Protein AF-A0A161IX08-F1 (afdb_monomer_lite)

InterPro domains:
  IPR036188 FAD/NAD(P)-binding domain superfamily [G3DSA:3.50.50.60] (1-96)

Structure (mmCIF, N/CA/C/O backbone):
data_AF-A0A161IX08-F1
#
_entry.id   AF-A0A161IX08-F1
#
loop_
_a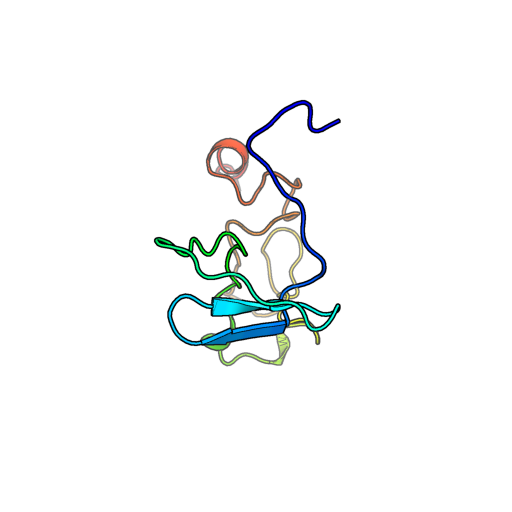tom_site.group_PDB
_atom_site.id
_atom_site.type_symbol
_atom_site.label_atom_id
_atom_site.label_alt_id
_atom_site.label_comp_id
_atom_site.label_asym_id
_atom_site.label_entity_id
_atom_site.label_seq_id
_atom_site.pdbx_PDB_ins_code
_atom_site.Cartn_x
_atom_site.Cartn_y
_atom_site.Cartn_z
_atom_site.occupancy
_atom_site.B_iso_or_equiv
_atom_site.auth_seq_id
_atom_site.auth_comp_id
_atom_site.auth_asym_id
_atom_site.auth_atom_id
_atom_site.pdbx_PDB_model_num
ATOM 1 N N . MET A 1 1 ? -7.496 20.062 7.241 1.00 53.44 1 MET A N 1
ATOM 2 C CA . MET A 1 1 ? -7.899 19.778 8.635 1.00 53.44 1 MET A CA 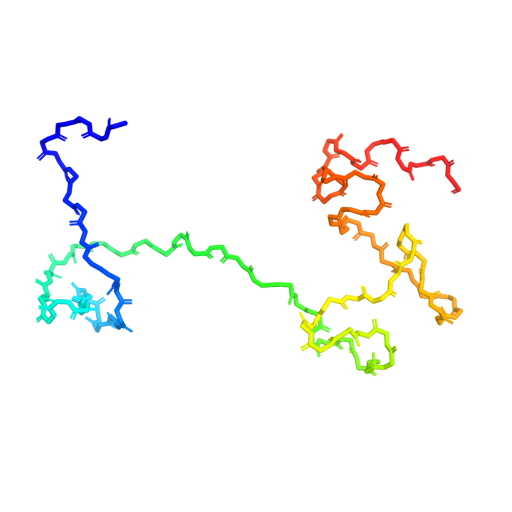1
ATOM 3 C C . MET A 1 1 ? -9.319 19.238 8.577 1.00 53.44 1 MET A C 1
ATOM 5 O O . MET A 1 1 ? -10.172 19.954 8.071 1.00 53.44 1 MET A O 1
ATOM 9 N N . LEU A 1 2 ? -9.549 17.973 8.943 1.00 62.62 2 LEU A N 1
ATOM 10 C CA . LEU A 1 2 ? -10.896 17.387 8.953 1.00 62.62 2 LEU A CA 1
ATOM 11 C C . LEU A 1 2 ? -11.709 18.125 10.026 1.00 62.62 2 LEU A C 1
ATOM 13 O O . LEU A 1 2 ? -11.384 18.025 11.206 1.00 62.62 2 LEU A O 1
ATOM 17 N N . LYS A 1 3 ? -12.681 18.935 9.607 1.00 59.28 3 LYS A N 1
ATOM 18 C CA . LYS A 1 3 ? -13.630 19.602 10.500 1.00 59.28 3 LYS A CA 1
ATOM 19 C C . LYS A 1 3 ? -14.947 18.816 10.470 1.00 59.28 3 LYS A C 1
ATOM 21 O O . LYS A 1 3 ? -15.418 18.471 9.393 1.00 59.28 3 LYS A O 1
ATOM 26 N N . ASP A 1 4 ? -15.477 18.572 11.665 1.00 61.94 4 ASP A N 1
ATOM 27 C CA . ASP A 1 4 ? -16.837 18.139 12.018 1.00 61.94 4 ASP A CA 1
ATOM 28 C C . ASP A 1 4 ? -17.262 16.650 11.997 1.00 61.94 4 ASP A C 1
ATOM 30 O O . ASP A 1 4 ? -17.234 15.930 10.999 1.00 61.94 4 ASP A O 1
ATOM 34 N N . GLY A 1 5 ? -17.760 16.245 13.178 1.00 64.44 5 GLY A N 1
ATOM 35 C CA . GLY A 1 5 ? -19.008 15.513 13.448 1.00 64.44 5 GLY A CA 1
ATOM 36 C C . GLY A 1 5 ? -19.122 14.041 13.055 1.00 64.44 5 GLY A C 1
ATOM 37 O O . GLY A 1 5 ? -19.472 13.207 13.890 1.00 64.44 5 GLY A O 1
ATOM 38 N N . GLY A 1 6 ? -18.868 13.719 11.788 1.00 83.06 6 GLY A N 1
ATOM 39 C CA . GLY A 1 6 ? -19.185 12.407 11.210 1.00 83.06 6 GLY A CA 1
ATOM 40 C C . GLY A 1 6 ? -17.978 11.501 10.981 1.00 83.06 6 GLY A C 1
ATOM 41 O O . GLY A 1 6 ? -18.138 10.296 10.803 1.00 83.06 6 GLY A O 1
ATOM 42 N N . ILE A 1 7 ? -16.766 12.061 10.985 1.00 87.38 7 ILE A N 1
ATOM 43 C CA . ILE A 1 7 ? -15.550 11.339 10.606 1.00 87.38 7 ILE A CA 1
ATOM 44 C C . ILE A 1 7 ? -14.725 11.036 11.853 1.00 87.38 7 ILE A C 1
ATOM 46 O O . ILE A 1 7 ? -14.173 11.930 12.491 1.00 87.38 7 ILE A O 1
ATOM 50 N N . LYS A 1 8 ? -14.603 9.747 12.181 1.00 89.19 8 LYS A N 1
ATOM 51 C CA . LYS A 1 8 ? -13.710 9.258 13.237 1.00 89.19 8 LYS A CA 1
ATOM 52 C C . LYS A 1 8 ? -12.494 8.598 12.606 1.00 89.19 8 LYS A C 1
ATOM 54 O O . LYS A 1 8 ? -12.589 7.494 12.074 1.00 89.19 8 LYS A O 1
ATOM 59 N N . GLN A 1 9 ? -11.347 9.266 12.677 1.00 90.62 9 GLN A N 1
ATOM 60 C CA . GLN A 1 9 ? -10.080 8.667 12.269 1.00 90.62 9 GLN A CA 1
ATOM 61 C C . GLN A 1 9 ? -9.672 7.584 13.279 1.00 90.62 9 GLN A C 1
ATOM 63 O O . GLN A 1 9 ? -9.755 7.784 14.491 1.00 90.62 9 GLN A O 1
ATOM 68 N N . LYS 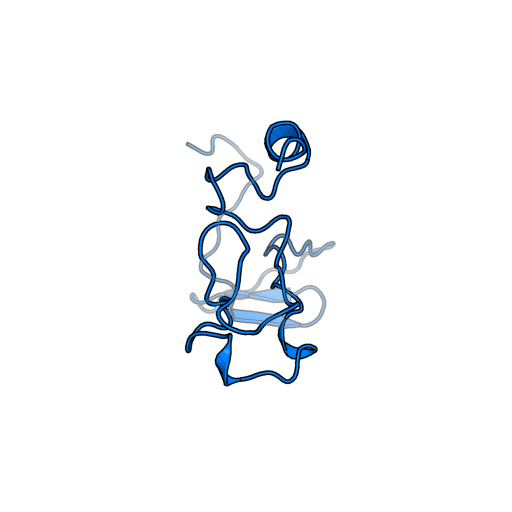A 1 10 ? -9.237 6.427 12.777 1.00 93.44 10 LYS A N 1
ATOM 69 C CA . LYS A 1 10 ? -8.769 5.292 13.582 1.00 93.44 10 LYS A CA 1
ATOM 70 C C . LYS A 1 10 ? -7.287 5.035 13.331 1.00 93.44 10 LYS A C 1
ATOM 72 O O . LYS A 1 10 ? -6.730 5.485 12.328 1.00 93.44 10 LYS A O 1
ATOM 77 N N . SER A 1 11 ? -6.650 4.314 14.252 1.00 95.44 11 SER 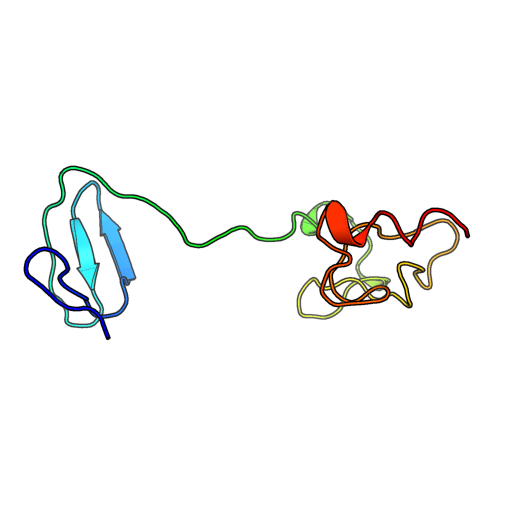A N 1
ATOM 78 C CA . SER A 1 11 ? -5.305 3.781 14.029 1.00 95.44 11 SER A CA 1
ATOM 79 C C . SER A 1 11 ? -5.299 2.788 12.852 1.00 95.44 11 SER A C 1
ATOM 81 O O . SER A 1 11 ? -6.347 2.435 12.315 1.00 95.44 11 SER A O 1
ATOM 83 N N . LYS A 1 12 ? -4.114 2.357 12.399 1.00 95.25 12 LYS A N 1
ATOM 84 C CA . LYS A 1 12 ? -3.976 1.455 11.241 1.00 95.25 12 LYS A CA 1
ATOM 85 C C . LYS A 1 12 ? -4.845 0.200 11.418 1.00 95.25 12 LYS A C 1
ATOM 87 O O . LYS A 1 12 ? -4.683 -0.503 12.413 1.00 95.25 12 LYS A O 1
ATOM 92 N N . ALA A 1 13 ? -5.712 -0.092 10.449 1.00 94.69 13 ALA A N 1
ATOM 93 C CA . ALA A 1 13 ? -6.435 -1.361 10.393 1.00 94.69 13 ALA A CA 1
ATOM 94 C C . ALA A 1 13 ? -5.447 -2.514 10.136 1.00 94.69 13 ALA A C 1
ATOM 96 O O . ALA A 1 13 ? -4.580 -2.409 9.264 1.00 94.69 13 ALA A O 1
ATOM 97 N N . LEU A 1 14 ? -5.552 -3.582 10.923 1.00 95.56 14 LEU A N 1
ATOM 98 C CA . LEU A 1 14 ? -4.697 -4.769 10.855 1.00 95.56 14 LEU A CA 1
ATOM 99 C C . LEU A 1 14 ? -5.401 -5.934 10.159 1.00 95.56 14 LEU A C 1
ATOM 101 O O . LEU A 1 14 ? -4.781 -6.640 9.370 1.00 95.56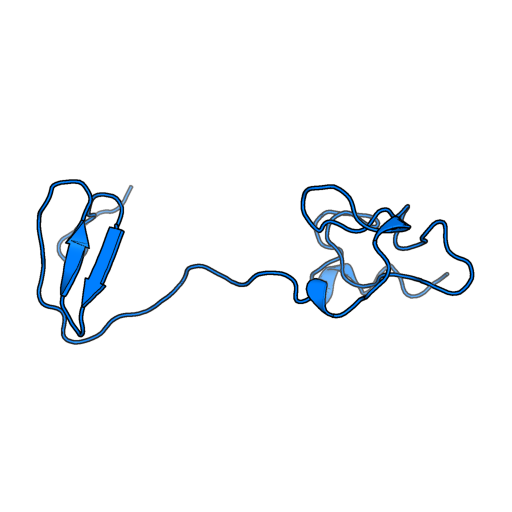 14 LEU A O 1
ATOM 105 N N . SER A 1 15 ? -6.689 -6.110 10.432 1.00 93.50 15 SER A N 1
ATOM 106 C CA . SER A 1 15 ? -7.542 -7.126 9.817 1.00 93.50 15 SER A CA 1
ATOM 107 C C . SER A 1 15 ? -8.995 -6.652 9.798 1.00 93.50 15 SER A C 1
ATOM 109 O O . SER A 1 15 ? -9.335 -5.636 10.410 1.00 93.50 15 SER A O 1
ATOM 111 N N . ALA A 1 16 ? -9.855 -7.372 9.084 1.00 90.94 16 ALA A N 1
ATOM 112 C CA . ALA A 1 16 ? -11.298 -7.199 9.152 1.00 90.94 16 ALA A CA 1
ATOM 113 C C . ALA A 1 16 ? -11.971 -8.567 9.068 1.00 90.94 16 ALA A C 1
ATOM 115 O O . ALA A 1 16 ? -11.716 -9.315 8.126 1.00 90.94 16 ALA A O 1
ATOM 116 N N . ASN A 1 17 ? -12.819 -8.863 10.052 1.00 88.38 17 ASN A N 1
ATOM 117 C CA . ASN A 1 17 ? -13.669 -10.048 10.055 1.00 88.38 17 ASN A CA 1
ATOM 118 C C . ASN A 1 17 ? -15.102 -9.571 9.832 1.00 88.38 17 ASN A C 1
ATOM 120 O O . ASN A 1 17 ? -15.623 -8.799 10.642 1.00 88.38 17 ASN A O 1
ATOM 124 N N . ASP A 1 18 ? -15.707 -9.980 8.720 1.00 85.62 18 ASP A N 1
ATOM 125 C CA . ASP A 1 18 ? -17.023 -9.533 8.261 1.00 85.62 18 ASP A CA 1
ATOM 126 C C . ASP A 1 18 ? -17.160 -7.997 8.272 1.00 85.62 18 ASP A C 1
ATOM 128 O O . ASP A 1 18 ? -16.621 -7.281 7.429 1.00 85.62 18 ASP A O 1
ATOM 132 N N . HIS A 1 19 ? -17.853 -7.488 9.287 1.00 90.81 19 HIS A N 1
ATOM 133 C CA . HIS A 1 19 ? -18.230 -6.096 9.487 1.00 90.81 19 HIS A CA 1
ATOM 134 C C . HIS A 1 19 ? -17.479 -5.448 10.656 1.00 90.81 19 HIS A C 1
ATOM 136 O O . HIS A 1 19 ? -17.959 -4.482 11.249 1.00 90.81 19 HIS A O 1
ATOM 142 N N . SER A 1 20 ? -16.346 -6.018 11.068 1.00 94.88 20 SER A N 1
ATOM 143 C CA . SER A 1 20 ? -15.600 -5.599 12.257 1.00 94.88 20 SER A CA 1
ATOM 144 C C . SER A 1 20 ? -14.095 -5.524 11.977 1.00 94.88 20 SER A C 1
ATOM 146 O O . SER A 1 20 ? -13.372 -6.500 12.189 1.00 94.88 20 SER A O 1
ATOM 148 N N . PRO A 1 21 ? -13.593 -4.373 11.488 1.00 94.50 21 PRO A N 1
ATOM 149 C CA . PRO A 1 21 ? -12.160 -4.111 11.416 1.00 94.50 21 PRO A CA 1
ATOM 150 C C . PRO A 1 21 ? -11.515 -4.092 12.807 1.00 94.50 21 PRO A C 1
ATOM 152 O O . PRO A 1 21 ? -12.066 -3.530 13.758 1.00 94.50 21 PRO A O 1
ATOM 155 N N . PHE A 1 22 ? -10.321 -4.676 12.895 1.00 96.19 22 PHE A N 1
ATOM 156 C CA . PHE A 1 22 ? -9.444 -4.645 14.060 1.00 96.19 22 PHE A CA 1
ATOM 157 C C . PHE A 1 22 ? -8.308 -3.654 13.814 1.00 96.19 22 PHE A C 1
ATOM 159 O O . PHE A 1 22 ? -7.622 -3.719 12.788 1.00 96.19 22 PHE A O 1
ATOM 166 N N . PHE A 1 23 ? -8.108 -2.725 14.744 1.00 96.56 23 PHE A N 1
ATOM 167 C CA . PHE A 1 23 ? -7.122 -1.656 14.606 1.00 96.56 23 PHE A CA 1
ATOM 168 C C . PHE A 1 23 ? -5.900 -1.887 15.502 1.00 96.56 23 PHE A C 1
ATOM 170 O O . PHE A 1 23 ? -5.937 -2.646 16.466 1.00 96.56 23 PHE A O 1
ATOM 177 N N . LYS A 1 24 ? -4.788 -1.213 15.190 1.00 97.81 24 LYS A N 1
ATOM 178 C CA . LYS A 1 24 ? -3.513 -1.346 15.918 1.00 97.81 24 LYS A CA 1
ATOM 179 C C . LYS A 1 24 ? -3.616 -1.004 17.409 1.00 97.81 24 LYS A C 1
ATOM 181 O O . LYS A 1 24 ? -2.867 -1.552 18.209 1.00 97.81 24 LYS A O 1
ATOM 186 N N . ASP A 1 25 ? -4.533 -0.118 17.778 1.00 96.88 25 ASP A N 1
ATOM 187 C CA . ASP A 1 25 ? -4.859 0.218 19.172 1.00 96.88 25 ASP A CA 1
ATOM 188 C C . ASP A 1 25 ? -5.716 -0.850 19.885 1.00 96.88 25 ASP A C 1
ATOM 190 O O . ASP A 1 25 ? -6.218 -0.597 20.975 1.00 96.88 25 ASP A O 1
ATOM 194 N N . GLN A 1 26 ? -5.884 -2.030 19.276 1.00 96.00 26 GLN A N 1
ATOM 195 C CA . GLN A 1 26 ? -6.692 -3.157 19.751 1.00 96.00 26 GLN A CA 1
ATOM 196 C C . GLN A 1 26 ? -8.202 -2.888 19.805 1.00 96.00 26 GLN A C 1
ATOM 198 O O . GLN A 1 26 ? -8.964 -3.721 20.293 1.00 96.00 26 GLN A O 1
ATOM 203 N N . SER A 1 27 ? -8.668 -1.753 19.283 1.00 95.69 27 SER A N 1
ATOM 204 C CA . SER A 1 27 ? -10.097 -1.474 19.195 1.00 95.69 27 SER A CA 1
ATOM 205 C C . SER A 1 27 ? -10.750 -2.156 17.993 1.00 95.69 27 SER A C 1
ATOM 207 O O . SER A 1 27 ? -10.101 -2.493 16.997 1.00 95.69 27 SER A O 1
ATOM 209 N N . THR A 1 28 ? -12.071 -2.300 18.074 1.00 95.38 28 THR A N 1
ATOM 210 C CA . THR A 1 28 ? -12.935 -2.744 16.978 1.00 95.38 28 THR A CA 1
ATOM 211 C C . THR A 1 28 ? -14.113 -1.788 16.828 1.00 95.38 28 THR A C 1
ATOM 213 O O . THR A 1 28 ? -14.443 -1.022 17.737 1.00 95.38 28 THR A O 1
ATOM 216 N N . VAL A 1 29 ? -14.750 -1.800 15.660 1.00 94.19 29 VAL A N 1
ATOM 217 C CA . VAL A 1 29 ? -16.019 -1.100 15.438 1.00 94.19 29 VAL A CA 1
ATOM 218 C C . VAL A 1 29 ? -16.878 -1.918 14.491 1.00 94.19 29 VAL A C 1
ATOM 220 O O . VAL A 1 29 ? -16.371 -2.424 13.495 1.00 94.19 29 VAL A O 1
ATOM 223 N N . LYS A 1 30 ? -18.173 -2.043 14.782 1.00 94.62 30 LYS A N 1
ATOM 224 C CA . LYS A 1 30 ? -19.116 -2.689 13.868 1.00 94.62 30 LYS A CA 1
ATOM 225 C C . LYS A 1 30 ? -19.594 -1.674 12.832 1.00 94.62 30 LYS A C 1
ATOM 227 O O . LYS A 1 30 ? -20.072 -0.604 13.204 1.00 94.62 30 LYS A O 1
ATOM 232 N N . VAL A 1 31 ? -19.468 -2.003 11.551 1.00 93.62 31 VAL A N 1
ATOM 233 C CA . VAL A 1 31 ? -19.861 -1.129 10.434 1.00 93.62 31 VAL A CA 1
ATOM 234 C C . VAL A 1 31 ? -20.898 -1.805 9.548 1.00 93.62 31 VAL A C 1
ATOM 236 O O . VAL A 1 31 ? -20.811 -2.997 9.289 1.00 93.62 31 VAL A O 1
ATOM 239 N N . GLY A 1 32 ? -21.874 -1.050 9.041 1.00 95.00 32 GLY A N 1
ATOM 240 C CA . GLY A 1 32 ? -22.833 -1.594 8.070 1.00 95.00 32 GLY A CA 1
ATOM 241 C C . GLY A 1 32 ? -22.199 -1.874 6.705 1.00 95.00 32 GLY A C 1
ATOM 242 O O . GLY A 1 32 ? -22.583 -2.818 6.029 1.00 95.00 32 GLY A O 1
ATOM 243 N N . ASN A 1 33 ? -21.191 -1.083 6.324 1.00 92.31 33 ASN A N 1
ATOM 244 C CA . ASN A 1 33 ? -20.517 -1.170 5.031 1.00 92.31 33 ASN A CA 1
ATOM 245 C C . ASN A 1 33 ? -19.002 -1.028 5.210 1.00 92.31 33 ASN A C 1
ATOM 247 O O . ASN A 1 33 ? -18.550 -0.234 6.037 1.00 92.31 33 ASN A O 1
ATOM 251 N N . LEU A 1 34 ? -18.229 -1.760 4.405 1.00 90.31 34 LEU A N 1
ATOM 252 C CA . LEU A 1 34 ? -16.770 -1.671 4.345 1.00 90.31 34 LEU A CA 1
ATOM 253 C C . LEU A 1 34 ? -16.351 -1.320 2.914 1.00 90.31 34 LEU A C 1
ATOM 255 O O . LEU A 1 34 ? -16.681 -2.042 1.978 1.00 90.31 34 LEU A O 1
ATOM 259 N N . ILE A 1 35 ? -15.633 -0.208 2.745 1.00 90.81 35 ILE A N 1
ATOM 260 C CA . ILE A 1 35 ? -15.153 0.264 1.439 1.00 90.81 35 ILE A CA 1
ATOM 261 C C . ILE A 1 35 ? -13.630 0.138 1.411 1.00 90.81 35 ILE A C 1
ATOM 263 O O . ILE A 1 35 ? -12.939 0.768 2.212 1.00 90.81 35 ILE A O 1
ATOM 267 N N . TRP A 1 36 ? -13.100 -0.651 0.476 1.00 90.00 36 TRP A N 1
ATOM 268 C CA . TRP A 1 36 ? -11.660 -0.763 0.248 1.00 90.00 36 TRP A CA 1
ATOM 269 C C . TRP A 1 36 ? -11.191 0.267 -0.779 1.00 90.00 36 TRP A C 1
ATOM 271 O O . TRP A 1 36 ? -11.454 0.140 -1.970 1.00 90.00 36 TRP A O 1
ATOM 281 N N . SER A 1 37 ? -10.465 1.281 -0.312 1.00 91.56 37 SER A N 1
ATOM 282 C CA . SER A 1 37 ? -9.900 2.356 -1.139 1.00 91.56 37 SER A CA 1
ATOM 283 C C . SER A 1 37 ? -8.365 2.354 -1.110 1.00 91.56 37 SER A C 1
ATOM 285 O O . SER A 1 37 ? -7.732 3.397 -0.953 1.00 91.56 37 SER A O 1
ATOM 287 N N . THR A 1 38 ? -7.752 1.170 -1.187 1.00 87.19 38 THR A N 1
ATOM 288 C CA . THR A 1 38 ? -6.294 0.960 -1.059 1.00 87.19 38 THR A CA 1
ATOM 289 C C . THR A 1 38 ? -5.539 0.996 -2.391 1.00 87.19 38 THR A C 1
ATOM 291 O O . THR A 1 38 ? -4.318 0.843 -2.403 1.00 87.19 38 THR A O 1
ATOM 294 N N . GLY A 1 39 ? -6.239 1.228 -3.504 1.00 87.06 39 GLY A N 1
ATOM 295 C CA . GLY A 1 39 ? -5.661 1.227 -4.848 1.00 87.06 39 GLY A CA 1
ATOM 296 C C . GLY A 1 39 ? -5.483 -0.182 -5.420 1.00 87.06 39 GLY A C 1
ATOM 297 O O . GLY A 1 39 ? -6.163 -1.122 -5.016 1.00 87.06 39 GLY A O 1
ATOM 298 N N . PHE A 1 40 ? -4.574 -0.317 -6.384 1.00 81.31 40 PHE A N 1
ATOM 299 C CA . PHE A 1 40 ? -4.274 -1.565 -7.089 1.00 81.31 40 PHE A CA 1
ATOM 300 C C . PHE A 1 40 ? -2.757 -1.755 -7.225 1.00 81.31 40 PHE A C 1
ATOM 302 O O . PHE A 1 40 ? -1.985 -0.812 -7.045 1.00 81.31 40 PHE A O 1
ATOM 309 N N . LYS A 1 41 ? -2.328 -2.979 -7.544 1.00 77.75 41 LYS A N 1
ATOM 310 C CA . LYS A 1 41 ? -0.944 -3.292 -7.931 1.00 77.75 41 LYS A CA 1
ATOM 311 C C . LYS A 1 41 ? -0.883 -3.573 -9.429 1.00 77.75 41 LYS A C 1
ATOM 313 O O . LYS A 1 41 ? -1.853 -4.087 -9.986 1.00 77.75 41 LYS A O 1
ATOM 318 N N . SER A 1 42 ? 0.244 -3.263 -10.063 1.00 72.81 42 SER A N 1
ATOM 319 C CA . SER A 1 42 ? 0.485 -3.639 -11.457 1.00 72.81 42 SER A CA 1
ATOM 320 C C . SER A 1 42 ? 0.469 -5.163 -11.600 1.00 72.81 42 SER A C 1
ATOM 322 O O . SER A 1 42 ? 1.049 -5.883 -10.790 1.00 72.81 42 SER A O 1
ATOM 324 N N . GLY A 1 43 ? -0.231 -5.675 -12.612 1.00 70.38 43 GLY A N 1
ATOM 325 C CA . GLY A 1 43 ? -0.384 -7.113 -12.861 1.00 70.38 43 GLY A CA 1
ATOM 326 C C . GLY A 1 43 ? 0.793 -7.730 -13.622 1.00 70.38 43 GLY A C 1
ATOM 327 O O . GLY A 1 43 ? 0.556 -8.547 -14.521 1.00 70.38 43 GLY A O 1
ATOM 328 N N . ASP A 1 44 ? 2.017 -7.305 -13.305 1.00 68.62 44 ASP A N 1
ATOM 329 C CA . ASP A 1 44 ? 3.234 -7.549 -14.094 1.00 68.62 44 ASP A CA 1
ATOM 330 C C . ASP A 1 44 ? 3.822 -8.949 -13.869 1.00 68.62 44 ASP A C 1
ATOM 332 O O . ASP A 1 44 ? 4.552 -9.463 -14.712 1.00 68.62 44 ASP A O 1
ATOM 336 N N . SER A 1 45 ? 3.404 -9.636 -12.801 1.00 67.31 45 SER A N 1
ATOM 337 C CA . SER A 1 45 ? 3.795 -11.018 -12.470 1.00 67.31 45 SER A CA 1
ATOM 338 C C . SER A 1 45 ? 3.447 -12.060 -13.545 1.00 67.31 45 SER A C 1
ATOM 340 O O . SER A 1 45 ? 3.952 -13.182 -13.522 1.00 67.31 45 SER A O 1
ATOM 342 N N . ARG A 1 46 ? 2.588 -11.705 -14.509 1.00 66.69 46 ARG A N 1
ATOM 343 C CA . ARG A 1 46 ? 2.247 -12.546 -15.668 1.00 66.69 46 ARG A CA 1
ATOM 344 C C . ARG A 1 46 ? 3.338 -12.541 -16.743 1.00 66.69 46 ARG A C 1
ATOM 346 O O . ARG A 1 46 ? 3.387 -13.466 -17.552 1.00 66.69 46 ARG A O 1
ATOM 353 N N . ILE A 1 47 ? 4.209 -11.533 -16.751 1.00 73.69 47 ILE A N 1
ATOM 354 C CA . ILE A 1 47 ? 5.330 -11.419 -17.684 1.00 73.69 47 ILE A CA 1
ATOM 355 C C . ILE A 1 47 ? 6.502 -12.223 -17.110 1.00 73.69 47 ILE A C 1
ATOM 357 O O . ILE A 1 47 ? 7.198 -11.790 -16.196 1.00 73.69 47 ILE A O 1
ATOM 361 N N . LYS A 1 48 ? 6.731 -13.425 -17.648 1.00 73.31 48 LYS A N 1
ATOM 362 C CA . LYS A 1 48 ? 7.782 -14.352 -17.189 1.00 73.31 48 LYS A CA 1
ATOM 363 C C . LYS A 1 48 ? 9.158 -14.008 -17.771 1.00 73.31 48 LYS A C 1
ATOM 365 O O . LYS A 1 48 ? 9.789 -14.841 -18.415 1.00 73.31 48 LYS A O 1
ATOM 370 N N . LEU A 1 49 ? 9.611 -12.775 -17.563 1.00 77.44 49 LEU A N 1
ATOM 371 C CA . LEU A 1 49 ? 10.914 -12.285 -18.016 1.00 77.44 49 LEU A CA 1
ATOM 372 C C . LEU A 1 49 ? 11.637 -11.622 -16.835 1.00 77.44 49 LEU A C 1
ATOM 374 O O . LEU A 1 49 ? 11.608 -10.408 -16.698 1.00 77.44 49 LEU A O 1
ATOM 378 N N . PRO A 1 50 ? 12.278 -12.384 -15.937 1.00 71.56 50 PRO A N 1
ATOM 379 C CA . PRO A 1 50 ? 12.878 -11.808 -14.731 1.00 71.56 50 PRO A CA 1
ATOM 380 C C . PRO A 1 50 ? 13.976 -10.773 -15.032 1.00 71.56 50 PRO A C 1
ATOM 382 O O . PRO A 1 50 ? 14.152 -9.837 -14.261 1.00 71.56 50 PRO A O 1
ATOM 385 N N . ALA A 1 51 ? 14.663 -10.884 -16.176 1.00 77.56 51 ALA A N 1
ATOM 386 C CA . ALA A 1 51 ? 15.745 -9.978 -16.572 1.00 77.56 51 ALA A CA 1
ATOM 387 C C . ALA A 1 51 ? 15.303 -8.523 -16.832 1.00 77.56 51 ALA A C 1
ATOM 389 O O . ALA A 1 51 ? 16.145 -7.630 -16.825 1.00 77.56 51 ALA A O 1
ATOM 390 N N . ILE A 1 52 ? 14.007 -8.270 -17.052 1.00 79.94 52 ILE A N 1
ATOM 391 C CA . ILE A 1 52 ? 13.488 -6.924 -17.350 1.00 79.94 52 ILE A CA 1
ATOM 392 C C . ILE A 1 52 ? 12.812 -6.258 -16.146 1.00 79.94 52 ILE A C 1
ATOM 394 O O . ILE A 1 52 ? 12.269 -5.170 -16.301 1.00 79.94 52 ILE A O 1
ATOM 398 N N . PHE A 1 53 ? 12.816 -6.871 -14.960 1.00 79.81 53 PHE A N 1
ATOM 399 C CA . PHE A 1 53 ? 12.218 -6.302 -13.748 1.00 79.81 53 PHE A CA 1
ATOM 400 C C . PHE A 1 53 ? 13.279 -6.059 -12.671 1.00 79.81 53 PHE A C 1
ATOM 402 O O . PHE A 1 53 ? 14.194 -6.855 -12.483 1.00 79.81 53 PHE A O 1
ATOM 409 N N . LYS A 1 54 ? 13.145 -4.958 -11.923 1.00 71.06 54 LYS A N 1
ATOM 410 C CA . LYS A 1 54 ? 13.897 -4.742 -10.674 1.00 71.06 54 LYS A CA 1
ATOM 411 C C . LYS A 1 54 ? 13.285 -5.559 -9.532 1.00 71.06 54 LYS A C 1
ATOM 413 O O . LYS A 1 54 ? 12.129 -5.964 -9.602 1.00 71.06 54 LYS A O 1
ATOM 418 N N . GLU A 1 55 ? 14.004 -5.655 -8.412 1.00 64.00 55 GLU A N 1
ATOM 419 C CA . GLU A 1 55 ? 13.565 -6.309 -7.160 1.00 64.00 55 GLU A CA 1
ATOM 420 C C . GLU A 1 55 ? 12.191 -5.851 -6.618 1.00 64.00 55 GLU A C 1
ATOM 422 O O . GLU A 1 55 ? 11.609 -6.516 -5.768 1.00 64.00 55 GLU A O 1
ATOM 427 N N . LYS A 1 56 ? 11.652 -4.719 -7.095 1.00 63.69 56 LYS A N 1
ATOM 428 C CA . LYS A 1 56 ? 10.344 -4.166 -6.698 1.00 63.69 56 LYS A CA 1
ATOM 429 C C . LYS A 1 56 ? 9.245 -4.331 -7.758 1.00 63.69 56 LYS A C 1
ATOM 431 O O . LYS A 1 56 ? 8.336 -3.509 -7.788 1.00 63.69 56 LYS A O 1
ATOM 436 N N . GLU A 1 57 ? 9.362 -5.312 -8.653 1.00 69.19 57 GLU A N 1
ATOM 437 C CA . GLU A 1 57 ? 8.416 -5.569 -9.763 1.00 69.19 57 GLU A CA 1
ATOM 438 C C . GLU A 1 57 ? 8.281 -4.403 -10.763 1.00 69.19 57 GLU A C 1
ATOM 440 O O . GLU A 1 57 ? 7.425 -4.420 -11.637 1.00 69.19 57 GLU A O 1
ATOM 445 N N . MET A 1 58 ? 9.148 -3.390 -10.676 1.00 76.00 58 MET A N 1
ATOM 446 C CA . MET A 1 58 ? 9.160 -2.274 -11.620 1.00 76.00 58 MET A CA 1
ATOM 447 C C . MET A 1 58 ? 9.980 -2.659 -12.854 1.00 76.00 58 MET A C 1
ATOM 449 O O . MET A 1 58 ? 11.149 -3.034 -12.690 1.00 76.00 58 MET A O 1
ATOM 453 N N . PRO A 1 59 ? 9.428 -2.539 -14.070 1.00 81.06 59 PRO A N 1
ATOM 454 C CA . PRO A 1 59 ? 10.168 -2.851 -15.279 1.00 81.06 59 PRO A CA 1
ATOM 455 C C . PRO A 1 59 ? 11.342 -1.892 -15.492 1.00 81.06 59 PRO A C 1
ATOM 457 O O . PRO A 1 59 ? 11.272 -0.692 -15.215 1.00 81.06 59 PRO A O 1
ATOM 460 N N . ILE A 1 60 ? 12.443 -2.439 -15.989 1.00 85.06 60 ILE A N 1
ATOM 461 C CA . ILE A 1 60 ? 13.628 -1.706 -16.414 1.00 85.06 60 ILE A CA 1
ATOM 462 C C . ILE A 1 60 ? 13.354 -1.212 -17.830 1.00 85.06 60 ILE A C 1
ATOM 464 O O . ILE A 1 60 ? 13.221 -1.999 -18.765 1.00 85.06 60 ILE A O 1
ATOM 468 N N . HIS A 1 61 ? 13.244 0.103 -17.980 1.00 85.81 61 HIS A N 1
ATOM 469 C CA . HIS A 1 61 ? 13.060 0.730 -19.278 1.00 85.81 61 HIS A CA 1
ATOM 470 C C . HIS A 1 61 ? 13.642 2.144 -19.302 1.00 85.81 61 HIS A C 1
ATOM 472 O O . HIS A 1 61 ? 13.722 2.823 -18.275 1.00 85.81 61 HIS A O 1
ATOM 478 N N . LYS A 1 62 ? 13.935 2.644 -20.502 1.00 84.56 62 LYS A N 1
ATOM 479 C CA . LYS A 1 62 ? 14.186 4.064 -20.772 1.00 84.56 62 LYS A CA 1
ATOM 480 C C . LYS A 1 62 ? 13.093 4.570 -21.709 1.00 84.56 62 LYS A C 1
ATOM 482 O O . LYS A 1 62 ? 13.019 4.147 -22.854 1.00 84.56 62 LYS A O 1
ATOM 487 N N . GLY A 1 63 ? 12.189 5.408 -21.195 1.00 82.56 63 GLY A N 1
ATOM 488 C CA . GLY A 1 63 ? 11.057 5.916 -21.985 1.00 82.56 63 GLY A CA 1
ATOM 489 C C . GLY A 1 63 ? 10.081 4.846 -22.496 1.00 82.56 63 GLY A C 1
ATOM 490 O O . GLY A 1 63 ? 9.413 5.074 -23.489 1.00 82.56 63 GLY A O 1
ATOM 491 N N . GLY A 1 64 ? 10.009 3.678 -21.849 1.00 84.25 64 GLY A N 1
ATOM 492 C CA . GLY A 1 64 ? 9.200 2.537 -22.298 1.00 84.25 64 GLY A CA 1
ATOM 493 C C . GLY A 1 64 ? 9.974 1.490 -23.104 1.00 84.25 64 GLY A C 1
ATOM 494 O O . GLY A 1 64 ? 9.494 0.370 -23.233 1.00 84.25 64 GLY A O 1
ATOM 495 N N . VAL A 1 65 ? 11.194 1.787 -23.563 1.00 87.19 65 VAL A N 1
ATOM 496 C CA . VAL A 1 65 ? 12.053 0.824 -24.275 1.00 87.19 65 VAL A CA 1
ATOM 497 C C . VAL A 1 65 ? 12.816 -0.047 -23.277 1.00 87.19 65 VAL A C 1
ATOM 499 O O . VAL A 1 65 ? 13.465 0.493 -22.378 1.00 87.19 65 VAL A O 1
ATOM 502 N N . THR A 1 66 ? 12.732 -1.371 -23.424 1.00 87.50 66 THR A N 1
ATOM 503 C CA . THR A 1 66 ? 13.487 -2.341 -22.607 1.00 87.50 66 THR A CA 1
ATOM 504 C C . THR A 1 66 ? 14.799 -2.744 -23.284 1.00 87.50 66 THR A C 1
ATOM 506 O O . THR A 1 66 ? 14.980 -2.509 -24.476 1.00 87.50 66 THR A O 1
ATOM 509 N N . ASP A 1 67 ? 15.688 -3.415 -22.547 1.00 85.38 67 ASP A N 1
ATOM 510 C CA . ASP A 1 67 ? 16.911 -4.008 -23.117 1.00 85.38 67 ASP A CA 1
ATOM 511 C C . ASP A 1 67 ? 16.626 -5.278 -23.949 1.00 85.38 67 ASP A C 1
ATOM 513 O O . ASP A 1 67 ? 17.507 -5.794 -24.635 1.00 85.38 67 ASP A O 1
ATOM 517 N N . SER A 1 68 ? 15.389 -5.792 -23.912 1.00 84.75 68 SER A N 1
ATOM 518 C CA . SER A 1 68 ? 14.949 -6.918 -24.735 1.00 84.75 68 SER A CA 1
ATOM 519 C C . SER A 1 68 ? 14.369 -6.409 -26.050 1.00 84.75 68 SER A C 1
ATOM 521 O O . SER A 1 68 ? 13.340 -5.729 -26.076 1.00 84.75 68 SER A O 1
ATOM 523 N N . GLN A 1 69 ? 14.988 -6.793 -27.164 1.00 84.69 69 GLN A N 1
ATOM 524 C CA . GLN A 1 69 ? 14.522 -6.403 -28.491 1.00 84.69 69 GLN A CA 1
ATOM 525 C C . GLN A 1 69 ? 13.065 -6.837 -28.723 1.00 84.69 69 GLN A C 1
ATOM 527 O O . GLN A 1 69 ? 12.686 -7.972 -28.437 1.00 84.69 69 GLN A O 1
ATOM 532 N N . GLY A 1 70 ? 12.248 -5.916 -29.242 1.00 84.50 70 GLY A N 1
ATOM 533 C CA . GLY A 1 70 ? 10.832 -6.157 -29.533 1.00 84.50 70 GLY A CA 1
ATOM 534 C C . GLY A 1 70 ? 9.889 -6.027 -28.332 1.00 84.50 70 GLY A C 1
ATOM 535 O O . GLY A 1 70 ? 8.685 -6.205 -28.506 1.00 84.50 70 GLY A O 1
ATOM 536 N N . LEU A 1 71 ? 10.395 -5.695 -27.138 1.00 86.31 71 LEU A N 1
ATOM 537 C CA . LEU A 1 71 ? 9.575 -5.511 -25.944 1.00 86.31 71 LEU A CA 1
ATOM 538 C C . LEU A 1 71 ? 9.572 -4.056 -25.461 1.00 86.31 71 LEU A C 1
ATOM 540 O O . LEU A 1 71 ? 10.617 -3.473 -25.157 1.00 86.31 71 LEU A O 1
ATOM 544 N N . TYR A 1 72 ? 8.364 -3.511 -25.326 1.00 86.06 72 TYR A N 1
ATOM 545 C CA . TYR A 1 72 ? 8.107 -2.130 -24.933 1.00 86.06 72 TYR A CA 1
ATOM 546 C C . TYR A 1 72 ? 7.015 -2.082 -23.863 1.00 86.06 72 TYR A C 1
ATOM 548 O O . TYR A 1 72 ? 6.060 -2.858 -23.896 1.00 86.06 72 TYR A O 1
ATOM 556 N N . PHE A 1 73 ? 7.138 -1.141 -22.934 1.00 84.88 73 PHE A N 1
ATOM 557 C CA . PHE A 1 73 ? 6.100 -0.799 -21.970 1.00 84.88 73 PHE A CA 1
ATOM 558 C C . PHE A 1 73 ? 5.424 0.508 -22.374 1.00 84.88 73 PHE A C 1
ATOM 560 O O . PHE A 1 73 ? 6.089 1.443 -22.814 1.00 84.88 73 PHE A O 1
ATOM 567 N N . LEU A 1 74 ? 4.115 0.608 -22.154 1.00 83.75 74 LEU A N 1
ATOM 568 C CA . LEU A 1 74 ? 3.313 1.804 -22.416 1.00 83.75 74 LEU A CA 1
ATOM 569 C C . LEU A 1 74 ? 2.472 2.144 -21.186 1.00 83.75 74 LEU A C 1
ATOM 571 O O . LEU A 1 74 ? 2.037 1.250 -20.461 1.00 83.75 74 LEU A O 1
ATOM 575 N N . GLY A 1 75 ? 2.242 3.437 -20.956 1.00 79.12 75 GLY A N 1
ATOM 576 C CA . GLY A 1 75 ? 1.377 3.902 -19.869 1.00 79.12 75 GLY A CA 1
ATOM 577 C C . GLY A 1 75 ? 1.990 3.752 -18.475 1.00 79.12 75 GLY A C 1
ATOM 578 O O . GLY A 1 75 ? 1.263 3.711 -17.484 1.00 79.12 75 GLY A O 1
ATOM 579 N N . LEU A 1 76 ? 3.318 3.665 -18.372 1.00 81.31 76 LEU A N 1
ATOM 580 C CA . LEU A 1 76 ? 3.998 3.677 -17.078 1.00 81.31 76 LEU A CA 1
ATOM 581 C C . LEU A 1 76 ? 4.242 5.118 -16.606 1.00 81.31 76 LEU A C 1
ATOM 583 O O . LEU A 1 76 ? 4.509 6.012 -17.417 1.00 81.31 76 LEU A O 1
ATOM 587 N N . PRO A 1 77 ? 4.199 5.380 -15.289 1.00 70.88 77 PRO A N 1
ATOM 588 C CA . PRO A 1 77 ? 4.613 6.673 -14.770 1.00 70.88 77 PRO A CA 1
ATOM 589 C C . PRO A 1 77 ? 6.101 6.891 -15.080 1.00 70.88 77 PRO A C 1
ATOM 591 O O . PRO A 1 77 ? 6.895 5.958 -15.004 1.00 70.88 77 PRO A O 1
ATOM 594 N N . TRP A 1 78 ? 6.488 8.134 -15.385 1.00 67.69 78 TRP A N 1
ATOM 595 C CA . TRP A 1 78 ? 7.888 8.522 -15.629 1.00 67.69 78 TRP A CA 1
ATOM 596 C C . TRP A 1 78 ? 8.537 7.958 -16.899 1.00 67.69 78 TRP A C 1
ATOM 598 O O . TRP A 1 78 ? 9.761 7.908 -16.987 1.00 67.69 78 TRP A O 1
ATOM 608 N N . GLN A 1 79 ? 7.753 7.591 -17.912 1.00 76.00 79 GLN A N 1
ATOM 609 C CA . GLN A 1 79 ? 8.309 7.361 -19.250 1.00 76.00 79 GLN A CA 1
ATOM 610 C C . GLN A 1 79 ? 8.866 8.661 -19.840 1.00 76.00 79 GLN A C 1
ATOM 612 O O . GLN A 1 79 ? 10.027 8.711 -20.234 1.00 76.00 79 GLN A O 1
ATOM 617 N N . TYR A 1 80 ? 8.064 9.726 -19.801 1.00 68.81 80 TYR A N 1
ATOM 618 C CA . TYR A 1 80 ? 8.511 11.084 -20.114 1.00 68.81 80 TYR A CA 1
ATOM 619 C C . TYR A 1 80 ? 8.215 12.045 -18.959 1.00 68.81 80 TYR A C 1
ATOM 621 O O . TYR A 1 80 ? 9.067 12.825 -18.537 1.00 68.81 80 TYR A O 1
ATOM 629 N N . ARG A 1 81 ? 7.010 11.952 -18.379 1.00 70.75 81 ARG A N 1
ATOM 630 C CA . ARG A 1 81 ? 6.573 12.739 -17.216 1.00 70.75 81 ARG A CA 1
ATOM 631 C C . ARG A 1 81 ? 5.773 11.854 -16.259 1.00 70.75 81 ARG A C 1
ATOM 633 O O . ARG A 1 81 ? 5.326 10.766 -16.615 1.00 70.75 81 ARG A O 1
ATOM 640 N N . ARG A 1 82 ? 5.541 12.316 -15.024 1.00 69.62 82 ARG A N 1
ATOM 641 C CA . ARG A 1 82 ? 4.707 11.586 -14.044 1.00 69.62 82 ARG A CA 1
ATOM 642 C C . ARG A 1 82 ? 3.316 11.242 -14.603 1.00 69.62 82 ARG A C 1
ATOM 644 O O . ARG A 1 82 ? 2.789 10.179 -14.301 1.00 69.62 82 ARG A O 1
ATOM 651 N N . GLY A 1 83 ? 2.755 12.129 -15.429 1.00 73.31 83 GLY A N 1
ATOM 652 C CA . GLY A 1 83 ? 1.441 11.972 -16.057 1.00 73.31 83 GLY A CA 1
ATOM 653 C C . GLY A 1 83 ? 1.362 10.944 -17.190 1.00 73.31 83 GLY A C 1
ATOM 654 O O . GLY A 1 83 ? 0.261 10.705 -17.663 1.00 73.31 83 GLY A O 1
ATOM 655 N N . SER A 1 84 ? 2.466 10.312 -17.609 1.00 70.88 84 SER A N 1
ATOM 656 C CA . SER A 1 84 ? 2.471 9.336 -18.716 1.00 70.88 84 SER A CA 1
ATOM 657 C C . SER A 1 84 ? 1.572 8.110 -18.481 1.00 70.88 84 SER A C 1
ATOM 659 O O . SER A 1 84 ? 1.178 7.456 -19.437 1.00 70.88 84 SER A O 1
ATOM 661 N N . ALA A 1 85 ? 1.199 7.821 -17.231 1.00 66.62 85 ALA A N 1
ATOM 662 C CA . ALA A 1 85 ? 0.243 6.761 -16.894 1.00 66.62 85 ALA A CA 1
ATOM 663 C C . ALA A 1 85 ? -1.238 7.182 -16.986 1.00 66.62 85 ALA A C 1
ATOM 665 O O . ALA A 1 85 ? -2.130 6.375 -16.735 1.00 66.62 85 ALA A O 1
ATOM 666 N N . LEU A 1 86 ? -1.519 8.451 -17.286 1.00 72.94 86 LEU A N 1
ATOM 667 C CA . LEU A 1 86 ? -2.870 8.997 -17.395 1.00 72.94 86 LEU A CA 1
ATOM 668 C C . LEU A 1 86 ? -3.212 9.219 -18.868 1.00 72.94 86 LEU A C 1
ATOM 670 O O . LEU A 1 86 ? -2.368 9.684 -19.630 1.00 72.94 86 LEU A O 1
ATOM 674 N N . LEU A 1 87 ? -4.470 8.983 -19.251 1.00 60.50 87 LEU A N 1
ATOM 675 C CA . LEU A 1 87 ? -4.949 9.184 -20.629 1.00 60.50 87 LEU A CA 1
ATOM 676 C C . LEU A 1 87 ? -4.596 10.578 -21.181 1.00 60.50 87 LEU A C 1
ATOM 678 O O . LEU A 1 87 ? -4.189 10.705 -22.329 1.00 60.50 87 LEU A O 1
ATOM 682 N N . GLN A 1 88 ? -4.666 11.618 -20.345 1.00 56.25 88 GLN A N 1
ATOM 683 C CA . GLN A 1 88 ? -4.345 12.993 -20.741 1.00 56.25 88 GLN A CA 1
ATOM 684 C C . GLN A 1 88 ? -2.835 13.269 -20.892 1.00 56.25 88 GLN A C 1
ATOM 686 O O . GLN A 1 88 ? -2.456 14.227 -21.554 1.00 56.25 88 GLN A O 1
ATOM 691 N N . GLY A 1 89 ? -1.965 12.441 -20.302 1.00 51.75 89 GLY A N 1
ATOM 692 C CA . GLY A 1 89 ? -0.508 12.520 -20.466 1.00 51.75 89 GLY A CA 1
ATOM 693 C C . GLY A 1 89 ? 0.056 11.563 -21.521 1.00 51.75 89 GLY A C 1
ATOM 694 O O . GLY A 1 89 ? 1.254 11.609 -21.788 1.00 51.75 89 GLY A O 1
ATOM 695 N N . GLY A 1 90 ? -0.792 10.708 -22.109 1.00 49.16 90 GLY A N 1
ATOM 696 C CA . GLY A 1 90 ? -0.455 9.813 -23.220 1.00 49.16 90 GLY A CA 1
ATOM 697 C C . GLY A 1 90 ? -0.625 10.442 -24.611 1.00 49.16 90 GLY A C 1
ATOM 698 O O . GLY A 1 90 ? -0.163 9.876 -25.592 1.00 49.16 90 GLY A O 1
ATOM 699 N N . GLY A 1 91 ? -1.266 11.610 -24.718 1.00 50.66 91 GLY A N 1
ATOM 700 C CA . GLY A 1 91 ? -1.520 12.265 -26.009 1.00 50.66 91 GLY A CA 1
ATOM 701 C C . GLY A 1 91 ? -0.280 12.864 -26.686 1.00 50.66 91 GLY A C 1
ATOM 702 O O . GLY A 1 91 ? -0.264 12.985 -27.901 1.00 50.66 91 GLY A O 1
ATOM 703 N N . GLU A 1 92 ? 0.771 13.198 -25.928 1.00 50.97 92 GLU A N 1
ATOM 704 C CA . GLU A 1 92 ? 2.024 13.758 -26.475 1.00 50.97 92 GLU A CA 1
ATOM 705 C C . GLU A 1 92 ? 3.039 12.679 -26.914 1.00 50.97 92 GLU A C 1
ATOM 707 O O . GLU A 1 92 ? 4.118 13.020 -27.386 1.00 50.97 92 GLU A O 1
ATOM 712 N N . VAL A 1 93 ? 2.736 11.383 -26.747 1.00 51.62 93 VAL A N 1
ATOM 713 C CA . VAL A 1 93 ? 3.663 10.267 -27.056 1.00 51.62 93 VAL A CA 1
ATOM 714 C C . VAL A 1 93 ? 3.297 9.486 -28.327 1.00 51.62 93 VAL A C 1
ATOM 716 O O . VAL A 1 93 ? 3.815 8.394 -28.533 1.00 51.62 93 VAL A O 1
ATOM 719 N N . ALA A 1 94 ? 2.425 10.029 -29.182 1.00 44.81 94 ALA A N 1
ATOM 720 C CA . ALA A 1 94 ? 2.014 9.388 -30.438 1.00 44.81 94 ALA A CA 1
ATOM 721 C C . ALA A 1 94 ? 2.919 9.700 -31.653 1.00 44.81 94 ALA A C 1
ATOM 723 O O . ALA A 1 94 ? 2.691 9.128 -32.713 1.00 44.81 94 ALA A O 1
ATOM 724 N N . ASP A 1 95 ? 3.945 10.547 -31.495 1.00 43.44 95 ASP A N 1
ATOM 725 C CA . ASP A 1 95 ? 4.873 10.942 -32.570 1.00 43.44 95 ASP A CA 1
ATOM 726 C C . ASP A 1 95 ? 6.297 10.384 -32.353 1.00 43.44 95 ASP A C 1
ATOM 728 O O . ASP A 1 95 ? 7.282 11.128 -32.321 1.00 43.44 95 A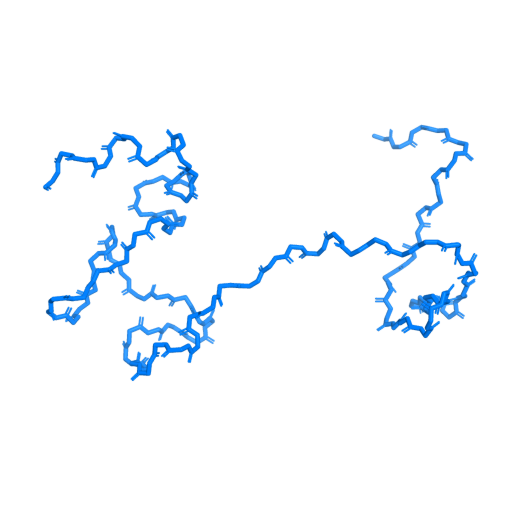SP A O 1
ATOM 732 N N . ILE A 1 96 ? 6.412 9.065 -32.176 1.00 41.12 96 ILE A N 1
ATOM 733 C CA . ILE A 1 96 ? 7.682 8.318 -32.283 1.00 41.12 96 ILE A CA 1
ATOM 734 C C . ILE A 1 96 ? 7.533 7.132 -33.224 1.00 41.12 96 ILE A C 1
ATOM 736 O O . ILE A 1 96 ? 6.503 6.431 -33.125 1.00 41.12 96 ILE A O 1
#

Organism: NCBI:txid1196031

Sequence (96 aa):
MLKDGGIKQKSKALSANDHSPFFKDQSTVKVGNLIWSTGFKSGDSRIKLPAIFKEKEMPIHKGGVTDSQGLYFLGLPWQYRRGSALLQGGGEVADI

pLDDT: mean 78.7, std 14.34, range [41.12, 97.81]

Foldseek 3Di:
DDDDDDDDDAADFDDDDDQWTQHPVRDIDGHPDDDDPPDDDDPQVVPPDVVQADPVRHGDDALQHTPDPPGGDALDQPSPHNCRVPPVNVPVVPPD

Secondary structure (DSSP, 8-state):
---STT----SPEEEEETTEEEETTS-B---S-----------GGG---GGGB-TTS-B--BTTB-SSTT-B--S-TTSSSGGGGSGGGSGGGS--

Radius of gyration: 20.51 Å; chains: 1; bounding box: 40×34×52 Å